Protein AF-A0A9D9DV78-F1 (afdb_monomer)

Nearest PDB structures (foldseek):
  4e6k-assembly1_G  TM=9.599E-01  e=3.887E-03  Pseudomonas aeruginosa PAO1
  6e6r-assembly1_A  TM=9.575E-01  e=7.244E-03  Pseudomonas aeruginosa
  6e6s-assembly2_B  TM=9.590E-01  e=1.529E-02  Pseudomonas aeruginosa

pLDDT: mean 87.64, std 6.12, range [59.59, 92.38]

Secondary structure (DSSP, 8-state):
--TT-EEETTTTEEHHHHHHHHHTT--SHHHHHHHH-TTSSS-TTHHHHHHHHHHHHHHT-

Radius of gyration: 10.23 Å; Cα contacts (8 Å, |Δi|>4): 64; chains: 1; bounding box: 23×20×26 Å

Organism: NCBI:txid2840819

Sequence (61 aa):
MKKDKVICKCYNITVKKIIKAVEGGVTDWKELKKELKIATDCKKCKEHAKGVFKDILEEYK

Structure (mmCIF, N/CA/C/O backbone):
data_AF-A0A9D9DV78-F1
#
_entry.id   AF-A0A9D9DV78-F1
#
loop_
_atom_site.group_PDB
_atom_site.id
_atom_site.type_symbol
_atom_site.label_atom_id
_atom_site.label_alt_id
_atom_site.label_comp_id
_atom_site.label_asym_id
_atom_site.label_entity_id
_atom_site.label_seq_id
_atom_site.pdbx_PDB_ins_code
_atom_site.Cartn_x
_atom_site.Cartn_y
_atom_site.Cartn_z
_atom_site.occupancy
_atom_site.B_iso_or_equiv
_atom_site.auth_seq_id
_atom_site.auth_comp_id
_atom_site.auth_asym_id
_atom_site.auth_atom_id
_atom_site.pdbx_PDB_model_num
ATOM 1 N N . MET A 1 1 ? -15.090 8.617 0.962 1.00 59.59 1 MET A N 1
ATOM 2 C CA . MET A 1 1 ? -14.025 8.803 -0.064 1.00 59.59 1 MET A CA 1
ATOM 3 C C . MET A 1 1 ? -14.426 8.232 -1.432 1.00 59.59 1 MET A C 1
ATOM 5 O O . MET A 1 1 ? -15.118 7.221 -1.475 1.00 59.59 1 MET A O 1
ATOM 9 N N . LYS A 1 2 ? -13.971 8.813 -2.560 1.00 71.88 2 LYS A N 1
ATOM 10 C CA . LYS A 1 2 ? -14.144 8.208 -3.904 1.00 71.88 2 LYS A CA 1
ATOM 11 C C . LYS A 1 2 ? -13.146 7.053 -4.105 1.00 71.88 2 LYS A C 1
ATOM 13 O O . LYS A 1 2 ? -11.954 7.302 -4.283 1.00 71.88 2 LYS A O 1
ATOM 18 N N . LYS A 1 3 ? -13.630 5.805 -4.090 1.00 77.81 3 LYS A N 1
ATOM 19 C CA . LYS A 1 3 ? -12.817 4.569 -4.162 1.00 77.81 3 LYS A CA 1
ATOM 20 C C . LYS A 1 3 ? -12.094 4.386 -5.510 1.00 77.81 3 LYS A C 1
ATOM 22 O O . LYS A 1 3 ? -11.035 3.766 -5.567 1.00 77.81 3 LYS A O 1
ATOM 27 N N . ASP A 1 4 ? -12.604 4.983 -6.581 1.00 82.25 4 ASP A N 1
ATOM 28 C CA . ASP A 1 4 ? -12.061 4.837 -7.941 1.00 82.25 4 ASP A CA 1
ATOM 29 C C . ASP A 1 4 ? -10.975 5.861 -8.296 1.00 82.25 4 ASP A C 1
ATOM 31 O O . ASP A 1 4 ? -10.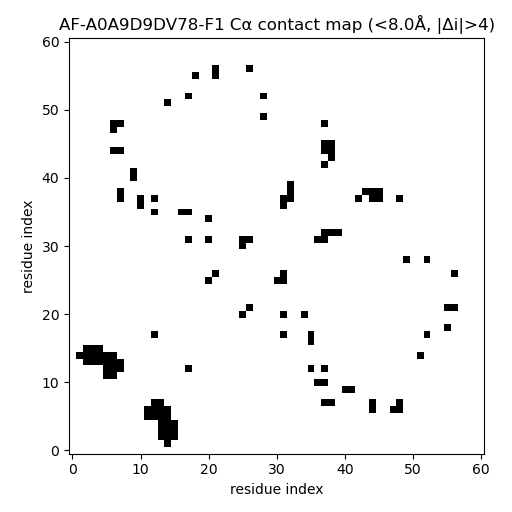423 5.847 -9.395 1.00 82.25 4 ASP A O 1
ATOM 35 N N . LYS A 1 5 ? -10.617 6.755 -7.365 1.00 88.38 5 LYS A N 1
ATOM 36 C CA . LYS A 1 5 ? -9.559 7.741 -7.602 1.00 88.38 5 LYS A CA 1
ATOM 37 C C . LYS A 1 5 ? -8.216 7.029 -7.804 1.00 88.38 5 LYS A C 1
ATOM 39 O O . LYS A 1 5 ? -7.765 6.279 -6.937 1.00 88.38 5 LYS A O 1
ATOM 44 N N . VAL A 1 6 ? -7.560 7.292 -8.934 1.00 90.38 6 VAL A N 1
ATOM 45 C CA . VAL A 1 6 ? -6.201 6.804 -9.214 1.00 90.38 6 VAL A CA 1
ATOM 46 C C . VAL A 1 6 ? -5.199 7.601 -8.379 1.00 90.38 6 VAL A C 1
ATOM 48 O O . VAL A 1 6 ? -5.120 8.825 -8.478 1.00 90.38 6 VAL A O 1
ATOM 51 N N . ILE A 1 7 ? -4.421 6.895 -7.564 1.00 89.31 7 ILE A N 1
ATOM 52 C CA . ILE A 1 7 ? -3.354 7.448 -6.727 1.00 89.31 7 ILE A CA 1
ATOM 53 C C . ILE A 1 7 ? -2.006 7.348 -7.439 1.00 89.31 7 ILE A C 1
ATOM 55 O O . ILE A 1 7 ? -1.254 8.321 -7.496 1.00 89.31 7 ILE A O 1
ATOM 59 N N . CYS A 1 8 ? -1.699 6.188 -8.019 1.00 88.56 8 CYS A N 1
ATOM 60 C CA . CYS A 1 8 ? -0.475 5.981 -8.784 1.00 88.56 8 CYS A CA 1
ATOM 61 C C . CYS A 1 8 ? -0.816 5.732 -10.247 1.00 88.56 8 CYS A C 1
ATOM 63 O O . CYS A 1 8 ? -1.351 4.680 -10.578 1.00 88.56 8 CYS A O 1
ATOM 65 N N . LYS A 1 9 ? -0.455 6.670 -11.128 1.00 87.00 9 LYS A N 1
ATOM 66 C CA . LYS A 1 9 ? -0.597 6.478 -12.580 1.00 87.00 9 LYS A CA 1
ATOM 67 C C . LYS A 1 9 ? 0.398 5.447 -13.128 1.00 87.00 9 LYS A C 1
ATOM 69 O O . LYS A 1 9 ? 0.043 4.695 -14.019 1.00 87.00 9 LYS A O 1
ATOM 74 N N . CYS A 1 10 ? 1.599 5.375 -12.546 1.00 88.94 10 CYS A N 1
ATOM 75 C CA . CYS A 1 10 ? 2.691 4.500 -12.994 1.00 88.94 10 CYS A CA 1
ATOM 76 C C . CYS A 1 10 ? 2.299 3.002 -12.934 1.00 88.94 10 CYS A C 1
ATOM 78 O O . CYS A 1 10 ? 2.613 2.251 -13.844 1.00 88.94 10 CYS A O 1
ATOM 80 N N . TYR A 1 11 ? 1.539 2.597 -11.908 1.00 86.19 11 TYR A N 1
ATOM 81 C CA . TYR A 1 11 ? 1.076 1.212 -11.707 1.00 86.19 11 TYR A CA 1
ATOM 82 C C . TYR A 1 11 ? -0.457 1.066 -11.707 1.00 86.19 11 TYR A C 1
ATOM 84 O O . TYR A 1 11 ? -0.996 0.051 -11.264 1.00 86.19 11 TYR A O 1
ATOM 92 N N . ASN A 1 12 ? -1.171 2.104 -12.156 1.00 89.19 12 ASN A N 1
ATOM 93 C CA . ASN A 1 12 ? -2.633 2.208 -12.113 1.00 89.19 12 ASN A CA 1
ATOM 94 C C . ASN A 1 12 ? -3.236 1.739 -10.766 1.00 89.19 12 ASN A C 1
ATOM 96 O O . ASN A 1 12 ? -4.084 0.841 -10.690 1.00 89.19 12 ASN A O 1
ATOM 100 N N . ILE A 1 13 ? -2.721 2.306 -9.671 1.00 90.19 13 ILE A N 1
ATOM 101 C CA . ILE A 1 13 ? -3.170 2.004 -8.307 1.00 90.19 13 ILE A CA 1
ATOM 102 C C . ILE A 1 13 ? -4.257 2.993 -7.916 1.00 90.19 13 ILE A C 1
ATOM 104 O O . ILE A 1 13 ? -4.029 4.203 -7.949 1.00 90.19 13 ILE A O 1
ATOM 108 N N . THR A 1 14 ? -5.417 2.479 -7.523 1.00 92.38 14 THR A N 1
ATOM 109 C CA . THR A 1 14 ? -6.576 3.254 -7.068 1.00 92.38 14 THR A CA 1
ATOM 110 C C . THR A 1 14 ? -6.730 3.201 -5.551 1.00 92.38 14 THR A C 1
ATOM 112 O O . THR A 1 14 ? -6.160 2.330 -4.892 1.00 92.38 14 THR A O 1
ATOM 115 N N . VAL A 1 15 ? -7.544 4.101 -4.992 1.00 91.12 15 VAL A N 1
ATOM 116 C CA . VAL A 1 15 ? -7.918 4.086 -3.565 1.00 91.12 15 VAL A CA 1
ATOM 117 C C . VAL A 1 15 ? -8.495 2.724 -3.166 1.00 91.12 15 VAL A C 1
ATOM 119 O O . VAL A 1 15 ? -8.092 2.164 -2.156 1.00 91.12 15 VAL A O 1
ATOM 122 N N . LYS A 1 16 ? -9.351 2.126 -4.003 1.00 91.25 16 LYS A N 1
ATOM 123 C CA . LYS A 1 16 ? -9.913 0.783 -3.790 1.00 91.25 16 LYS A CA 1
ATOM 124 C C . LYS A 1 16 ? -8.844 -0.297 -3.601 1.00 91.25 16 LYS A C 1
ATOM 126 O O . LYS A 1 16 ? -9.050 -1.200 -2.802 1.00 91.25 16 LYS A O 1
ATOM 131 N N . LYS A 1 17 ? -7.719 -0.228 -4.325 1.00 91.44 17 LYS A N 1
ATOM 132 C CA . LYS A 1 17 ? -6.605 -1.174 -4.137 1.00 91.44 17 LYS A CA 1
ATOM 133 C C . LYS A 1 17 ? -5.929 -0.991 -2.778 1.00 91.44 17 LYS A C 1
ATOM 135 O O . LYS A 1 17 ? -5.595 -1.985 -2.153 1.00 91.44 17 LYS A O 1
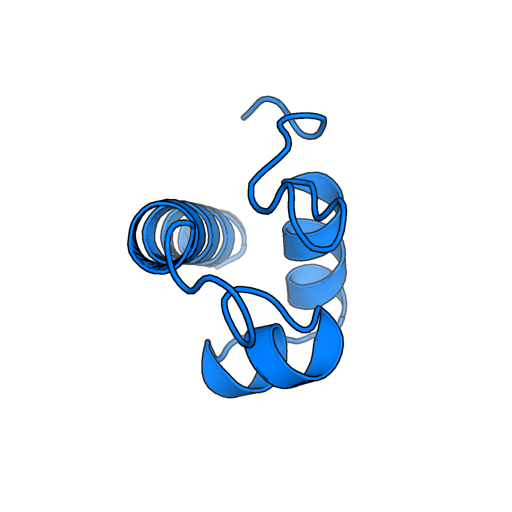ATOM 140 N N . ILE A 1 18 ? -5.763 0.253 -2.326 1.00 90.88 18 ILE A N 1
ATOM 141 C CA . ILE A 1 18 ? -5.204 0.554 -0.999 1.00 90.88 18 ILE A CA 1
ATOM 142 C C . ILE A 1 18 ? -6.140 0.044 0.098 1.00 90.88 18 ILE A C 1
ATOM 144 O O . ILE A 1 18 ? -5.676 -0.599 1.027 1.00 90.88 18 ILE A O 1
ATOM 148 N N . ILE A 1 19 ? -7.449 0.258 -0.046 1.00 90.81 19 ILE A N 1
ATOM 149 C CA . ILE A 1 19 ? -8.450 -0.268 0.891 1.00 90.81 19 ILE A CA 1
ATOM 150 C C . ILE A 1 19 ? -8.368 -1.793 0.968 1.00 90.81 19 ILE A C 1
ATOM 152 O O . ILE A 1 19 ? -8.237 -2.327 2.057 1.00 90.81 19 ILE A O 1
ATOM 156 N N . LYS A 1 20 ? -8.353 -2.488 -0.178 1.00 91.50 20 LYS A N 1
ATOM 157 C CA . LYS A 1 20 ? -8.224 -3.953 -0.203 1.00 91.50 20 LYS A CA 1
ATOM 158 C C . LYS A 1 20 ? -6.960 -4.460 0.492 1.00 91.50 20 LYS A C 1
ATOM 160 O O . LYS A 1 20 ? -7.010 -5.510 1.116 1.00 91.50 20 LYS A O 1
ATOM 165 N N . ALA A 1 21 ? -5.851 -3.733 0.369 1.00 91.38 21 ALA A N 1
ATOM 166 C CA . ALA A 1 21 ? -4.617 -4.060 1.074 1.00 91.38 21 ALA A CA 1
ATOM 167 C C . ALA A 1 21 ? -4.804 -3.943 2.595 1.00 91.38 21 ALA A C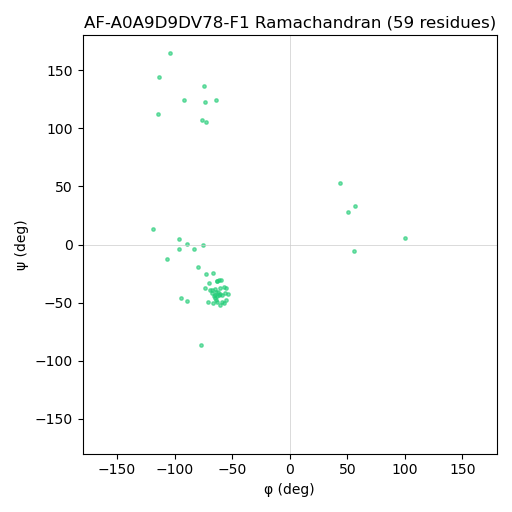 1
ATOM 169 O O . ALA A 1 21 ? -4.469 -4.859 3.339 1.00 91.38 21 ALA A O 1
ATOM 170 N N . VAL A 1 22 ? -5.400 -2.837 3.056 1.00 91.00 22 VAL A N 1
ATOM 171 C CA . VAL A 1 22 ? -5.703 -2.613 4.481 1.00 91.00 22 VAL A CA 1
ATOM 172 C C . VAL A 1 22 ? -6.672 -3.672 5.016 1.00 91.00 22 VAL A C 1
ATOM 174 O O . VAL A 1 22 ? -6.422 -4.244 6.072 1.00 91.00 22 VAL A O 1
ATOM 177 N N . GLU A 1 2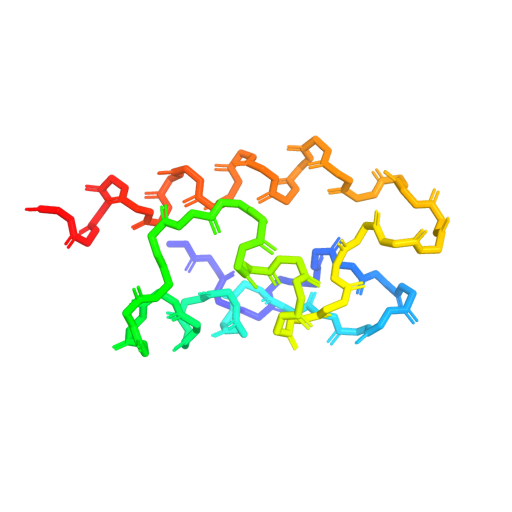3 ? -7.716 -4.012 4.257 1.00 89.88 23 GLU A N 1
ATOM 178 C CA . GLU A 1 23 ? -8.642 -5.115 4.564 1.00 89.88 23 GLU A CA 1
ATOM 179 C C . GLU A 1 23 ? -7.934 -6.479 4.611 1.00 89.88 23 GLU A C 1
ATOM 181 O O . GLU A 1 23 ? -8.332 -7.357 5.371 1.00 89.88 23 GLU A O 1
ATOM 186 N N . GLY A 1 24 ? -6.863 -6.649 3.833 1.00 89.31 24 GLY A N 1
ATOM 187 C CA . GLY A 1 24 ? -5.980 -7.814 3.868 1.00 89.31 24 GLY A CA 1
ATOM 188 C C . GLY A 1 24 ? -5.018 -7.851 5.062 1.00 89.31 24 GLY A C 1
ATOM 189 O O . GLY A 1 24 ? -4.250 -8.802 5.181 1.00 89.31 24 GLY A O 1
ATOM 190 N N . GLY A 1 25 ? -5.047 -6.845 5.943 1.00 88.25 25 GLY A N 1
ATOM 191 C CA . GLY A 1 25 ? -4.195 -6.751 7.131 1.00 88.25 25 GLY A CA 1
ATOM 192 C C . GLY A 1 25 ? -2.983 -5.829 6.977 1.00 88.25 25 GLY A C 1
ATOM 193 O O . GLY A 1 25 ? -2.157 -5.742 7.888 1.00 88.25 25 GLY A O 1
ATOM 194 N N . VAL A 1 26 ? -2.857 -5.109 5.859 1.00 92.38 26 VAL A N 1
ATOM 195 C CA . VAL A 1 26 ? -1.748 -4.172 5.650 1.00 92.38 26 VAL A CA 1
ATOM 196 C C . VAL A 1 26 ? -1.931 -2.929 6.518 1.00 92.38 26 VAL A C 1
ATOM 198 O O . VAL A 1 26 ? -2.711 -2.032 6.208 1.00 92.38 26 VAL A O 1
ATOM 201 N N . THR A 1 27 ? -1.146 -2.843 7.588 1.00 89.50 27 THR A N 1
ATOM 202 C CA . THR A 1 27 ? -1.151 -1.706 8.527 1.00 89.50 27 THR A CA 1
ATOM 203 C C . THR A 1 27 ? 0.070 -0.799 8.390 1.00 89.50 27 THR A C 1
ATOM 205 O O . THR A 1 27 ? 0.071 0.323 8.895 1.00 89.50 27 THR A O 1
ATOM 208 N N . ASP A 1 28 ? 1.097 -1.238 7.655 1.00 91.44 28 ASP A N 1
ATOM 209 C CA . ASP A 1 28 ? 2.344 -0.497 7.492 1.00 91.44 28 ASP A CA 1
ATOM 210 C C . ASP A 1 28 ? 2.562 -0.008 6.053 1.00 91.44 28 ASP A C 1
ATOM 212 O O . ASP A 1 28 ? 2.272 -0.678 5.060 1.00 91.44 28 ASP A O 1
ATOM 216 N N . TRP A 1 29 ? 3.152 1.179 5.925 1.00 88.81 29 TRP A N 1
ATOM 217 C CA . TRP A 1 29 ? 3.466 1.773 4.628 1.00 88.81 29 TRP A CA 1
ATOM 218 C C . TRP A 1 29 ? 4.484 0.947 3.828 1.00 88.81 29 TRP A C 1
ATOM 220 O O . TRP A 1 29 ? 4.454 0.954 2.593 1.00 88.81 29 TRP A O 1
ATOM 230 N N . LYS A 1 30 ? 5.413 0.248 4.494 1.00 89.62 30 LYS A N 1
ATOM 231 C CA . LYS A 1 30 ? 6.369 -0.640 3.812 1.00 89.62 30 LYS A CA 1
ATOM 232 C C . LYS A 1 30 ? 5.675 -1.849 3.188 1.00 89.62 30 LYS A C 1
ATOM 234 O O . LYS A 1 30 ? 6.016 -2.201 2.059 1.00 89.62 30 LYS A O 1
ATOM 239 N N . GLU A 1 31 ? 4.719 -2.439 3.896 1.00 90.88 31 GLU A N 1
ATOM 240 C CA . GLU A 1 31 ? 3.906 -3.567 3.426 1.00 90.88 31 GLU A CA 1
ATOM 241 C C . GLU A 1 31 ? 3.072 -3.137 2.214 1.00 90.88 31 GLU A C 1
ATOM 243 O O . GLU A 1 31 ? 3.198 -3.719 1.137 1.00 90.88 31 GLU A O 1
ATOM 248 N N . LEU A 1 32 ? 2.364 -2.004 2.322 1.00 91.12 32 LEU A N 1
ATOM 249 C CA . LEU A 1 32 ? 1.562 -1.449 1.225 1.00 91.12 32 LEU A CA 1
ATOM 250 C C . LEU A 1 32 ? 2.392 -1.210 -0.041 1.00 91.12 32 LEU A C 1
ATOM 252 O O . LEU A 1 32 ? 1.961 -1.480 -1.163 1.00 91.12 32 LEU A O 1
ATOM 256 N N . LYS A 1 33 ? 3.610 -0.691 0.129 1.00 90.12 33 LYS A N 1
ATOM 257 C CA . LYS A 1 33 ? 4.546 -0.489 -0.977 1.00 90.12 33 LYS A CA 1
ATOM 258 C C . LYS A 1 33 ? 4.981 -1.788 -1.631 1.00 90.12 33 LYS A C 1
ATOM 260 O O . LYS A 1 33 ? 5.111 -1.802 -2.851 1.00 90.12 33 LYS A O 1
ATOM 265 N N . LYS A 1 34 ? 5.251 -2.838 -0.856 1.00 89.25 34 LYS A N 1
ATOM 266 C CA . LYS A 1 34 ? 5.6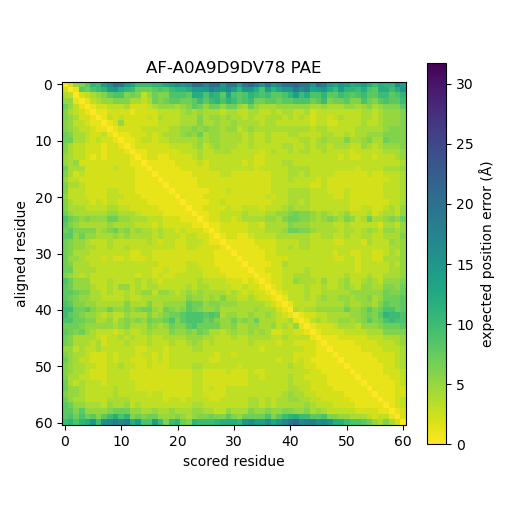14 -4.147 -1.409 1.00 89.25 34 LYS A CA 1
ATOM 267 C C . LYS A 1 34 ? 4.446 -4.754 -2.177 1.00 89.25 34 LYS A C 1
ATOM 269 O O . LYS A 1 34 ? 4.650 -5.221 -3.293 1.00 89.25 34 LYS A O 1
ATOM 274 N N . GLU A 1 35 ? 3.246 -4.677 -1.617 1.00 90.12 35 GLU A N 1
ATOM 275 C CA . GLU A 1 35 ? 2.052 -5.290 -2.190 1.00 90.12 35 GLU A CA 1
ATOM 276 C C . GLU A 1 35 ? 1.579 -4.573 -3.464 1.00 90.12 35 GLU A C 1
ATOM 278 O O . GLU A 1 35 ? 1.388 -5.190 -4.510 1.00 90.12 35 GLU A O 1
ATOM 283 N N . LEU A 1 36 ? 1.456 -3.243 -3.415 1.00 87.44 36 LEU A N 1
ATOM 284 C CA . LEU A 1 36 ? 0.905 -2.448 -4.518 1.00 87.44 36 LEU A CA 1
ATOM 285 C C . LEU A 1 36 ? 1.970 -1.854 -5.446 1.00 87.44 36 LEU A C 1
ATOM 287 O O . LEU A 1 36 ? 1.618 -1.182 -6.418 1.00 87.44 36 LEU A O 1
ATOM 291 N N . LYS A 1 37 ? 3.262 -2.029 -5.135 1.00 87.88 37 LYS A N 1
ATOM 292 C CA . LYS A 1 37 ? 4.395 -1.371 -5.822 1.00 87.88 37 LYS A CA 1
ATOM 293 C C . LYS A 1 37 ? 4.215 0.149 -5.938 1.00 87.88 37 LYS A C 1
ATOM 295 O O . LYS A 1 37 ? 4.706 0.800 -6.857 1.00 87.88 37 LYS A O 1
ATOM 300 N N . ILE A 1 38 ? 3.487 0.752 -4.999 1.00 87.62 38 ILE A N 1
ATOM 301 C CA . ILE A 1 38 ? 3.183 2.179 -5.045 1.00 87.62 38 ILE A CA 1
ATOM 302 C C . ILE A 1 38 ? 4.420 3.005 -4.671 1.00 87.62 38 ILE A C 1
ATOM 304 O O . ILE A 1 38 ? 5.138 2.704 -3.721 1.00 87.62 38 ILE A O 1
ATOM 308 N N . ALA A 1 39 ? 4.680 4.080 -5.419 1.00 82.38 39 ALA A N 1
ATOM 309 C CA . ALA A 1 39 ? 5.819 4.973 -5.188 1.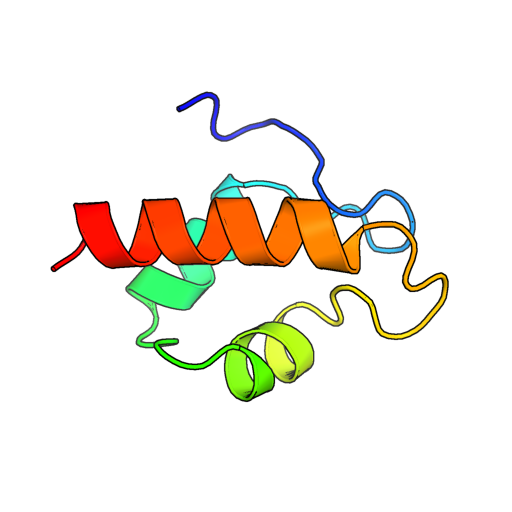00 82.38 39 ALA A CA 1
ATOM 310 C C . ALA A 1 39 ? 7.206 4.281 -5.196 1.00 82.38 39 ALA A C 1
ATOM 312 O O . ALA A 1 39 ? 8.107 4.716 -4.471 1.00 82.38 39 ALA A O 1
ATOM 313 N N . THR A 1 40 ? 7.386 3.233 -6.008 1.00 86.50 40 THR A N 1
ATOM 314 C CA . THR A 1 40 ? 8.686 2.580 -6.266 1.00 86.50 40 THR A CA 1
ATOM 315 C C . THR A 1 40 ? 9.429 3.230 -7.439 1.00 86.50 40 THR A C 1
ATOM 317 O O . THR A 1 40 ? 10.579 3.622 -7.265 1.00 86.50 40 THR A O 1
ATOM 320 N N . ASP A 1 41 ? 8.745 3.437 -8.571 1.00 83.81 41 ASP A N 1
ATOM 321 C CA . ASP A 1 41 ? 9.291 4.035 -9.803 1.00 83.81 41 ASP A CA 1
ATOM 322 C C . ASP A 1 41 ? 9.420 5.560 -9.710 1.00 83.81 41 ASP A C 1
ATOM 324 O O . ASP A 1 41 ? 10.438 6.125 -9.322 1.00 83.81 41 ASP A O 1
ATOM 328 N N . CYS A 1 42 ? 8.325 6.245 -10.037 1.00 85.44 42 CYS A N 1
ATOM 329 C CA . CYS A 1 42 ? 8.298 7.673 -10.291 1.00 85.44 42 CYS A CA 1
ATOM 330 C C . CYS A 1 42 ? 8.272 8.487 -8.990 1.00 85.44 42 CYS A C 1
ATOM 332 O O . CYS A 1 42 ? 8.564 9.677 -9.001 1.00 85.44 42 CYS A O 1
ATOM 334 N N . LYS A 1 43 ? 7.879 7.859 -7.868 1.00 85.12 43 LYS A N 1
ATOM 335 C CA . LYS A 1 43 ? 7.786 8.420 -6.501 1.00 85.12 43 LYS A CA 1
ATOM 336 C C . LYS A 1 43 ? 6.906 9.676 -6.332 1.00 85.12 43 LYS A C 1
ATOM 338 O O . LYS A 1 43 ? 6.610 10.036 -5.200 1.00 85.12 43 LYS A O 1
ATOM 343 N N . LYS A 1 44 ? 6.376 10.264 -7.411 1.00 87.31 44 LYS A N 1
ATOM 344 C CA . LYS A 1 44 ? 5.501 11.457 -7.415 1.00 87.31 44 LYS A CA 1
ATOM 345 C C . LYS A 1 44 ? 4.201 11.283 -6.625 1.00 87.31 44 LYS A C 1
ATOM 347 O O . LYS A 1 44 ? 3.674 12.235 -6.073 1.00 87.31 44 LYS A O 1
ATOM 352 N N . CYS A 1 45 ? 3.676 10.062 -6.557 1.00 87.94 45 CYS A N 1
ATOM 353 C CA . CYS A 1 45 ? 2.454 9.763 -5.809 1.00 87.94 45 CYS A CA 1
ATOM 354 C C . CYS A 1 45 ? 2.686 9.541 -4.307 1.00 87.94 45 CYS A C 1
ATOM 356 O O . CYS A 1 45 ? 1.713 9.341 -3.593 1.00 87.94 45 CYS A O 1
ATOM 358 N N . LYS A 1 46 ? 3.937 9.551 -3.816 1.00 88.75 46 LYS A N 1
ATOM 359 C CA . LYS A 1 46 ? 4.287 9.132 -2.448 1.00 88.75 46 LYS A CA 1
ATOM 360 C C . LYS A 1 46 ? 3.534 9.914 -1.374 1.00 88.75 46 LYS A C 1
ATOM 362 O O . LYS A 1 46 ? 2.969 9.288 -0.489 1.00 88.75 46 LYS A O 1
ATOM 367 N N . GLU A 1 47 ? 3.536 11.243 -1.438 1.00 89.19 47 GLU A N 1
ATOM 368 C CA . GLU A 1 47 ? 2.901 12.080 -0.410 1.00 89.19 47 GLU A CA 1
ATOM 369 C C . GLU A 1 47 ? 1.383 11.901 -0.397 1.00 89.19 47 GLU A C 1
ATOM 371 O O . GLU A 1 47 ? 0.811 11.556 0.633 1.00 89.19 47 GLU A O 1
ATOM 376 N N . HIS A 1 48 ? 0.748 12.016 -1.565 1.00 89.19 48 HIS A N 1
ATOM 377 C CA . HIS A 1 48 ? -0.695 11.819 -1.705 1.00 89.19 48 HIS A CA 1
ATOM 378 C C . HIS A 1 48 ? -1.129 10.402 -1.298 1.00 89.19 48 HIS A C 1
ATOM 380 O O . HIS A 1 48 ? -2.109 10.243 -0.579 1.00 89.19 48 HIS A O 1
ATOM 386 N N . ALA A 1 49 ? -0.382 9.372 -1.700 1.00 89.56 49 ALA A N 1
ATOM 387 C CA . ALA A 1 49 ? -0.657 7.987 -1.331 1.00 89.56 49 ALA A CA 1
ATOM 388 C C . ALA A 1 49 ? -0.511 7.739 0.172 1.00 89.56 49 ALA A C 1
ATOM 390 O O . ALA A 1 49 ? -1.305 6.996 0.738 1.00 89.56 49 ALA A O 1
ATOM 391 N N . LYS A 1 50 ? 0.477 8.366 0.820 1.00 90.44 50 LYS A N 1
ATOM 392 C CA . LYS A 1 50 ? 0.691 8.245 2.264 1.00 90.44 50 LYS A CA 1
ATOM 393 C C . LYS A 1 50 ? -0.427 8.926 3.055 1.00 90.44 50 LYS A C 1
ATOM 395 O O . LYS A 1 50 ? -0.868 8.364 4.048 1.00 90.44 50 LYS A O 1
ATOM 400 N N . GLY A 1 51 ? -0.902 10.086 2.593 1.00 91.38 51 GLY A N 1
ATOM 401 C CA . GLY A 1 51 ? -2.076 10.754 3.163 1.00 91.38 51 GLY A CA 1
ATOM 402 C C . GLY A 1 51 ? -3.326 9.884 3.054 1.00 91.38 51 GLY A C 1
ATOM 403 O O . GLY A 1 51 ? -3.937 9.568 4.062 1.00 91.38 51 GLY A O 1
ATOM 404 N N . VAL A 1 52 ? -3.625 9.388 1.849 1.00 90.81 52 VAL A N 1
ATOM 405 C CA . VAL A 1 52 ? -4.766 8.487 1.611 1.00 90.81 52 VAL A CA 1
ATOM 406 C C . VAL A 1 52 ? -4.677 7.214 2.451 1.00 90.81 52 VAL A C 1
ATOM 408 O O . VAL A 1 52 ? -5.674 6.794 3.018 1.00 90.81 52 VAL A O 1
ATOM 411 N N . PHE A 1 53 ? -3.498 6.596 2.540 1.00 91.56 53 PHE A N 1
ATOM 412 C CA . PHE A 1 53 ? -3.300 5.407 3.366 1.00 91.56 53 PHE A CA 1
ATOM 413 C C . PHE A 1 53 ? -3.545 5.691 4.850 1.00 91.56 53 PHE A C 1
ATOM 415 O O . PHE A 1 53 ? -4.175 4.880 5.515 1.00 91.56 53 PHE A O 1
ATOM 422 N N . LYS A 1 54 ? -3.094 6.845 5.356 1.00 91.94 54 LYS A N 1
ATOM 423 C CA . LYS A 1 54 ? -3.327 7.248 6.746 1.00 91.94 54 LYS A CA 1
ATOM 424 C C . LYS A 1 54 ? -4.815 7.472 7.034 1.00 91.94 54 LYS A C 1
ATOM 426 O O . LYS A 1 54 ? -5.290 6.941 8.026 1.00 91.94 54 LYS A O 1
ATOM 431 N N . ASP A 1 55 ? -5.525 8.189 6.162 1.00 91.56 55 ASP A N 1
ATOM 432 C CA . ASP A 1 55 ? -6.983 8.370 6.256 1.00 91.56 55 ASP A CA 1
ATOM 433 C C . ASP A 1 55 ? -7.712 7.018 6.307 1.00 91.56 55 ASP A C 1
ATOM 435 O O . ASP A 1 55 ? -8.553 6.793 7.167 1.00 91.56 55 ASP A O 1
ATOM 439 N N . ILE A 1 56 ? -7.358 6.088 5.408 1.00 90.81 56 ILE A N 1
ATOM 440 C CA . ILE A 1 56 ? -7.975 4.754 5.372 1.00 90.81 56 ILE A CA 1
ATOM 441 C C . ILE A 1 56 ? -7.685 3.989 6.666 1.00 90.81 56 ILE A C 1
ATOM 443 O O . ILE A 1 56 ? -8.588 3.373 7.215 1.00 90.81 56 ILE A O 1
ATOM 447 N N . LEU A 1 57 ? -6.446 4.017 7.160 1.00 89.94 57 LEU A N 1
ATOM 448 C CA . LEU A 1 57 ? -6.103 3.349 8.416 1.00 89.94 57 LEU A CA 1
ATOM 449 C C . LEU A 1 57 ? -6.840 3.934 9.620 1.00 89.94 57 LEU A C 1
ATOM 451 O O . LEU A 1 57 ? -7.090 3.196 10.562 1.00 89.94 57 LEU A O 1
ATOM 455 N N . GLU A 1 58 ? -7.145 5.230 9.612 1.00 89.38 58 GLU A N 1
ATOM 456 C C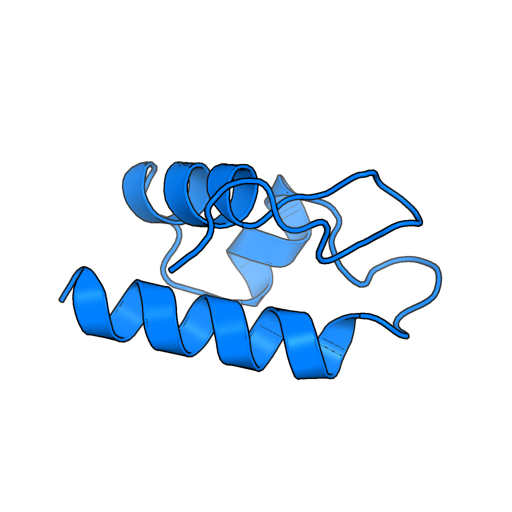A . GLU A 1 58 ? -7.902 5.888 10.679 1.00 89.38 58 GLU A CA 1
ATOM 457 C C . GLU A 1 58 ? -9.392 5.518 10.629 1.00 89.38 58 GLU A C 1
ATOM 459 O O . GLU A 1 58 ? -9.980 5.280 11.674 1.00 89.38 58 GLU A O 1
ATOM 464 N N . GLU A 1 59 ? -9.975 5.374 9.433 1.00 86.50 59 GLU A N 1
ATOM 465 C CA . GLU A 1 59 ? -11.370 4.931 9.256 1.00 86.50 59 GLU A CA 1
ATOM 466 C C . GLU A 1 59 ? -11.593 3.436 9.555 1.00 86.50 59 GLU A C 1
ATOM 468 O O . GLU A 1 59 ? -12.711 3.034 9.865 1.00 86.50 59 GLU A O 1
ATOM 473 N N . TYR A 1 60 ? -10.557 2.599 9.428 1.00 79.19 60 TYR A N 1
ATOM 474 C CA . TYR A 1 60 ? -10.621 1.150 9.684 1.00 79.19 60 TYR A CA 1
ATOM 475 C C . TYR A 1 60 ? -10.159 0.750 11.101 1.00 79.19 60 TYR A C 1
ATOM 477 O O . TYR A 1 60 ? -10.046 -0.445 11.386 1.00 79.19 60 TYR A O 1
ATOM 485 N N . LYS A 1 61 ? -9.859 1.723 11.967 1.00 62.25 61 LYS A N 1
ATOM 486 C CA . LYS A 1 61 ? -9.419 1.513 13.353 1.00 62.25 61 LYS A CA 1
ATOM 487 C C . LYS A 1 61 ? -10.583 1.576 14.332 1.00 62.25 61 LYS A C 1
ATOM 489 O O . LYS A 1 61 ? -10.511 0.828 15.331 1.00 62.25 61 LYS A O 1
#

InterPro domains:
  IPR007419 BFD-like [2Fe-2S]-binding domain [PF04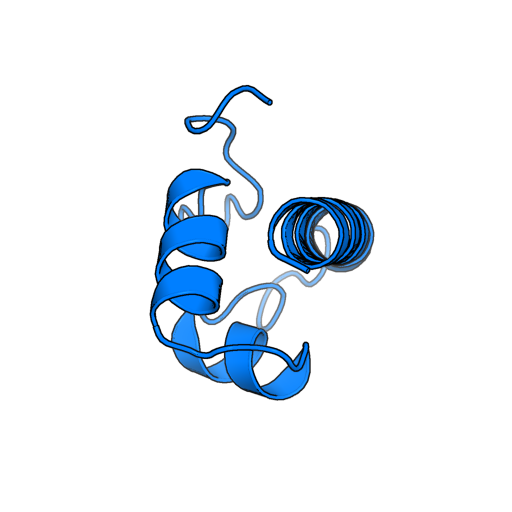324] (6-54)
  IPR041854 BFD-like [2Fe-2S]-binding domain super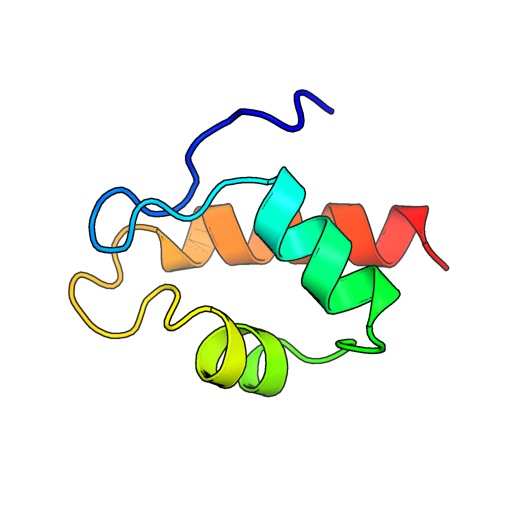family [G3DSA:1.10.10.1100] (6-60)

Solvent-accessible surface area (backbone atoms only — not comparable to full-atom values): 3661 Å² total; per-residue (Å²): 133,74,47,79,46,72,52,32,80,93,73,70,36,28,42,48,57,54,49,53,41,40,76,72,65,45,84,45,72,69,54,46,28,68,75,64,54,53,54,67,81,84,43,78,36,42,66,64,46,51,50,53,50,49,54,51,54,62,74,75,105

Foldseek 3Di:
DPQCDQLDPPQRDTLVNLLVCVVVVPPDPVSSCVVSVPCVPPVPSVVVVVVSNVVSNVVVD

Mean predicted aligned error: 3.91 Å